Protein AF-A0A2I0VMG2-F1 (afdb_monomer_lite)

Sequence (133 aa):
MATRPRSDLYINLPALEKLDAMLLEILESFEKTEFWYVDDGDRSPSANISRSFRRVLKRNEEKWWRPIPCLPSYGLTAKSRKDLKQKRDCANQIHKAAMAINNGILAEMDVPDSFFATLPKVYMYIFILLQFI

pLDDT: mean 81.61, std 17.19, range [45.31, 98.44]

Secondary structure (DSSP, 8-state):
------HHHHHHHHHHHHHHHHHHHHHHT-SS-S-EEE-TT-----TTS-THHHHH----GGGTTSPEEE--TT---HHHHHHHHHHHHHHHHHHHHHHHHHHHHHHHSPPPHHHHHHS-HHHHHHHHHHHT-

InterPro domains:
  IPR005512 PRONE domain [PF03759] (1-121)
  IPR005512 PRONE domain [PS51334] (1-133)
  IPR038937 Rop guanine nucleotide exchange factor [PTHR33101] (1-121)

Structure (mmCIF, N/CA/C/O backbone):
data_AF-A0A2I0VMG2-F1
#
_entry.id   AF-A0A2I0VMG2-F1
#
loop_
_atom_site.group_PDB
_atom_site.id
_atom_site.type_symbol
_atom_site.label_atom_id
_atom_site.label_alt_id
_atom_site.label_comp_id
_atom_site.label_asym_id
_atom_site.label_entity_id
_atom_site.label_seq_id
_atom_site.pdbx_PDB_ins_code
_atom_site.Cartn_x
_atom_site.Cartn_y
_atom_site.Cartn_z
_atom_site.occupancy
_atom_site.B_iso_or_equiv
_atom_site.auth_seq_id
_atom_site.auth_comp_id
_atom_site.auth_asym_id
_atom_site.auth_atom_id
_atom_site.pdbx_PDB_model_num
ATOM 1 N N . MET A 1 1 ? 39.627 -9.380 -8.627 1.00 52.59 1 MET A N 1
ATOM 2 C CA . MET A 1 1 ? 38.309 -8.854 -9.046 1.00 52.59 1 MET A CA 1
ATOM 3 C C . MET A 1 1 ? 37.310 -9.196 -7.958 1.00 52.59 1 MET A C 1
ATOM 5 O O . MET A 1 1 ? 37.225 -10.363 -7.607 1.00 52.59 1 MET A O 1
ATOM 9 N N . ALA A 1 2 ? 36.635 -8.205 -7.376 1.00 68.62 2 ALA A N 1
ATOM 10 C CA . ALA A 1 2 ? 35.583 -8.443 -6.389 1.00 68.62 2 ALA A CA 1
ATOM 11 C C . ALA A 1 2 ? 34.224 -8.421 -7.096 1.00 68.62 2 ALA A C 1
ATOM 13 O O . ALA A 1 2 ? 33.951 -7.517 -7.884 1.00 68.62 2 ALA A O 1
ATOM 14 N N . THR A 1 3 ? 33.385 -9.417 -6.835 1.00 79.81 3 THR A N 1
ATOM 15 C CA . THR A 1 3 ? 32.005 -9.461 -7.324 1.00 79.81 3 THR A CA 1
ATOM 16 C C . THR A 1 3 ? 31.160 -8.471 -6.526 1.00 79.81 3 THR A C 1
ATOM 18 O O . THR A 1 3 ? 31.126 -8.5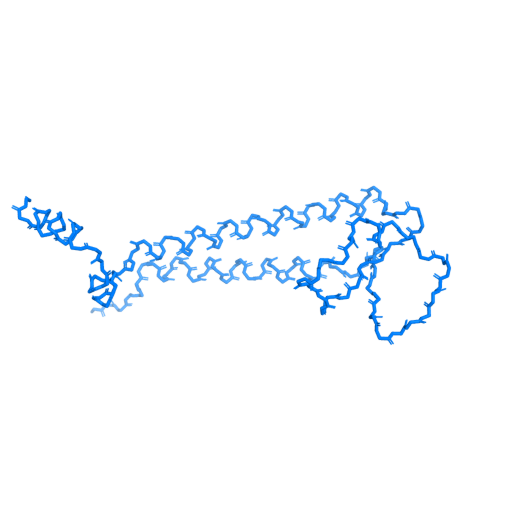52 -5.299 1.00 79.81 3 THR A O 1
ATOM 21 N N . ARG A 1 4 ? 30.474 -7.544 -7.203 1.00 75.38 4 ARG A N 1
ATOM 22 C CA . ARG A 1 4 ? 29.542 -6.594 -6.578 1.00 75.38 4 ARG A CA 1
ATOM 23 C C . ARG A 1 4 ? 28.134 -6.817 -7.145 1.00 75.38 4 ARG A C 1
ATOM 25 O O . ARG A 1 4 ? 28.021 -6.975 -8.361 1.00 75.38 4 ARG A O 1
ATOM 32 N N . PRO A 1 5 ? 27.080 -6.845 -6.309 1.00 76.19 5 PRO A N 1
ATOM 33 C CA . PRO A 1 5 ? 25.705 -6.899 -6.799 1.00 76.19 5 PRO A CA 1
ATOM 34 C C . PRO A 1 5 ? 25.379 -5.661 -7.647 1.00 76.19 5 PRO A C 1
ATOM 36 O O . PRO A 1 5 ? 25.987 -4.601 -7.461 1.00 76.19 5 PRO A O 1
ATOM 39 N N . ARG A 1 6 ? 24.421 -5.798 -8.575 1.00 84.31 6 ARG A N 1
ATOM 40 C CA . ARG A 1 6 ? 23.935 -4.667 -9.379 1.00 84.31 6 ARG A CA 1
ATOM 41 C C . ARG A 1 6 ? 23.422 -3.559 -8.447 1.00 84.31 6 ARG A C 1
ATOM 43 O O . ARG A 1 6 ? 22.874 -3.837 -7.378 1.00 84.31 6 ARG A O 1
ATOM 50 N N . SER A 1 7 ? 23.688 -2.308 -8.810 1.00 84.44 7 SER A N 1
ATOM 51 C CA . SER A 1 7 ? 23.475 -1.143 -7.941 1.00 84.44 7 SER A CA 1
ATOM 52 C C . SER A 1 7 ? 22.007 -0.907 -7.589 1.00 84.44 7 SER A C 1
ATOM 54 O O . SER A 1 7 ? 21.713 -0.520 -6.462 1.00 84.44 7 SER A O 1
ATOM 56 N N . ASP A 1 8 ? 21.108 -1.177 -8.531 1.00 86.00 8 ASP A N 1
ATOM 57 C CA . ASP A 1 8 ? 19.655 -1.150 -8.364 1.00 86.00 8 ASP A CA 1
ATOM 58 C C . ASP A 1 8 ? 19.204 -2.156 -7.296 1.00 86.00 8 ASP A C 1
ATOM 60 O O . ASP A 1 8 ? 18.513 -1.789 -6.347 1.00 86.00 8 ASP A O 1
ATOM 64 N N . LEU A 1 9 ? 19.670 -3.404 -7.380 1.00 87.75 9 LEU A N 1
ATOM 65 C CA . LEU A 1 9 ? 19.322 -4.460 -6.428 1.00 87.75 9 LEU A CA 1
ATOM 66 C C . LEU A 1 9 ? 19.862 -4.170 -5.029 1.00 87.75 9 LEU A C 1
ATOM 68 O O . LEU A 1 9 ? 19.160 -4.377 -4.043 1.00 87.75 9 LEU A O 1
ATOM 72 N N . TYR A 1 10 ? 21.091 -3.659 -4.940 1.00 89.19 10 TYR A N 1
ATOM 73 C CA . TYR A 1 10 ? 21.727 -3.337 -3.662 1.00 89.19 10 TYR A CA 1
ATOM 74 C C . TYR A 1 10 ? 20.949 -2.284 -2.856 1.00 89.19 10 TYR A C 1
ATOM 76 O O . TYR A 1 10 ? 20.979 -2.309 -1.628 1.00 89.19 10 TYR A O 1
ATOM 84 N N . ILE A 1 11 ? 20.256 -1.365 -3.534 1.00 90.38 11 ILE A N 1
ATOM 85 C CA . ILE A 1 11 ? 19.477 -0.297 -2.897 1.00 90.38 11 ILE A CA 1
ATOM 86 C C . ILE A 1 11 ? 18.016 -0.721 -2.714 1.00 90.38 11 ILE A C 1
ATOM 88 O O . ILE A 1 11 ? 17.459 -0.569 -1.626 1.00 90.38 11 ILE A O 1
ATOM 92 N N . ASN A 1 12 ? 17.390 -1.256 -3.764 1.00 94.12 12 ASN A N 1
ATOM 93 C CA . ASN A 1 12 ? 15.946 -1.470 -3.795 1.00 94.12 12 ASN A CA 1
ATOM 94 C C . ASN A 1 12 ? 15.504 -2.684 -2.971 1.00 94.12 12 ASN A C 1
ATOM 96 O O . ASN A 1 12 ? 14.463 -2.607 -2.323 1.00 94.12 12 ASN A O 1
ATOM 100 N N . LEU A 1 13 ? 16.278 -3.778 -2.938 1.00 94.31 13 LEU A N 1
ATOM 101 C CA . LEU A 1 13 ? 15.914 -4.974 -2.162 1.00 94.31 13 LEU A CA 1
ATOM 102 C C . LEU A 1 13 ? 15.776 -4.694 -0.656 1.00 94.31 13 LEU A C 1
ATOM 104 O O . LEU A 1 13 ? 14.681 -4.898 -0.132 1.00 94.31 13 LEU A O 1
ATOM 108 N N . PRO A 1 14 ? 16.796 -4.164 0.048 1.00 96.06 14 PRO A N 1
ATOM 109 C CA . PRO A 1 14 ? 16.660 -3.882 1.478 1.00 96.06 14 PRO A CA 1
ATOM 110 C C . PRO A 1 14 ? 15.612 -2.798 1.766 1.00 96.06 14 PRO A C 1
ATOM 112 O O . PRO A 1 14 ? 14.988 -2.798 2.828 1.00 96.06 14 PRO A O 1
ATOM 115 N N . ALA A 1 15 ? 15.378 -1.871 0.827 1.00 96.56 15 ALA A N 1
ATOM 116 C CA . ALA A 1 15 ? 14.292 -0.907 0.956 1.00 96.56 15 ALA A CA 1
ATOM 117 C C . ALA A 1 15 ? 12.922 -1.605 0.939 1.00 96.56 15 ALA A C 1
ATOM 119 O O . ALA A 1 15 ? 12.093 -1.317 1.800 1.00 96.56 15 ALA A O 1
ATOM 120 N N . LEU A 1 16 ? 12.698 -2.542 0.013 1.00 97.69 16 LEU A N 1
ATOM 121 C CA . LEU A 1 16 ? 11.461 -3.320 -0.084 1.00 97.69 16 LEU A CA 1
ATOM 122 C C . LEU A 1 16 ? 11.253 -4.241 1.125 1.00 97.69 16 LEU A C 1
ATOM 124 O O . LEU A 1 16 ? 10.148 -4.264 1.658 1.00 97.69 16 LEU A O 1
ATOM 128 N N . GLU A 1 17 ? 12.297 -4.919 1.612 1.00 97.62 17 GLU A N 1
ATOM 129 C CA . GLU A 1 17 ? 12.229 -5.722 2.848 1.00 97.62 17 GLU A CA 1
ATOM 130 C C . GLU A 1 17 ? 11.791 -4.869 4.045 1.00 97.62 17 GLU A C 1
ATOM 132 O O . GLU A 1 17 ? 10.955 -5.273 4.853 1.00 97.62 17 GLU A O 1
ATOM 137 N N . LYS A 1 18 ? 12.299 -3.635 4.131 1.00 97.88 18 LYS A N 1
ATOM 138 C CA . LYS A 1 18 ? 11.879 -2.691 5.167 1.00 97.88 18 LYS A CA 1
ATOM 139 C C . LYS A 1 18 ? 10.420 -2.259 5.002 1.00 97.88 18 LYS A C 1
ATOM 141 O O . LYS A 1 18 ? 9.722 -2.114 6.003 1.00 97.88 18 LYS A O 1
ATOM 146 N N . LEU A 1 19 ? 9.955 -2.028 3.771 1.00 98.12 19 LEU A N 1
ATOM 147 C CA . LEU A 1 19 ? 8.545 -1.713 3.506 1.00 98.12 19 LEU A CA 1
ATOM 148 C C . LEU A 1 19 ? 7.622 -2.874 3.908 1.00 98.12 19 LEU A C 1
ATOM 150 O O . LEU A 1 19 ? 6.565 -2.620 4.484 1.00 98.12 19 LEU A O 1
ATOM 154 N N . ASP A 1 20 ? 8.029 -4.117 3.642 1.00 98.00 20 ASP A N 1
ATOM 155 C CA . ASP A 1 20 ? 7.288 -5.328 4.011 1.00 98.00 20 ASP A CA 1
ATOM 156 C C . ASP A 1 20 ? 7.171 -5.481 5.534 1.00 98.00 20 ASP A C 1
ATOM 158 O O . ASP A 1 20 ? 6.064 -5.577 6.067 1.00 98.00 20 ASP A O 1
ATOM 162 N N . ALA A 1 21 ? 8.288 -5.353 6.257 1.00 98.06 21 ALA A N 1
ATOM 163 C CA . ALA A 1 21 ? 8.292 -5.379 7.719 1.00 98.06 21 ALA A CA 1
ATOM 164 C C . ALA A 1 21 ? 7.377 -4.298 8.328 1.00 98.06 21 ALA A C 1
ATOM 166 O O . ALA A 1 21 ? 6.625 -4.575 9.261 1.00 98.06 21 ALA A O 1
ATOM 167 N N . MET A 1 22 ? 7.376 -3.080 7.770 1.00 98.12 22 MET A N 1
ATOM 168 C CA . MET A 1 22 ? 6.477 -2.011 8.227 1.00 98.12 22 MET A CA 1
ATOM 169 C C . MET A 1 22 ? 4.995 -2.320 7.953 1.00 98.12 22 MET A C 1
ATOM 171 O O . MET A 1 22 ? 4.135 -1.916 8.735 1.00 98.12 22 MET A O 1
ATOM 175 N N . LEU A 1 23 ? 4.659 -3.022 6.863 1.00 97.88 23 LEU A N 1
ATOM 176 C CA . LEU A 1 23 ? 3.279 -3.459 6.613 1.00 97.88 23 LEU A CA 1
ATOM 177 C C . LEU A 1 23 ? 2.839 -4.518 7.621 1.00 97.88 23 LEU A C 1
ATOM 179 O O . LEU A 1 23 ? 1.720 -4.431 8.131 1.00 97.88 23 LEU A O 1
ATOM 183 N N . LEU A 1 24 ? 3.711 -5.481 7.923 1.00 97.38 24 LEU A N 1
ATOM 184 C CA . LEU A 1 24 ? 3.450 -6.499 8.938 1.00 97.38 24 LEU A CA 1
ATOM 185 C C . LEU A 1 24 ? 3.243 -5.865 10.316 1.00 97.38 24 LEU A C 1
ATOM 187 O O . LEU A 1 24 ? 2.250 -6.172 10.966 1.00 97.38 24 LEU A O 1
ATOM 191 N N . GLU A 1 25 ? 4.069 -4.892 10.703 1.00 97.00 25 GLU A N 1
ATOM 192 C CA . GLU A 1 25 ? 3.908 -4.151 11.962 1.00 97.00 25 GLU A CA 1
ATOM 193 C C . GLU A 1 25 ? 2.552 -3.420 12.036 1.00 97.00 25 GLU A C 1
ATOM 195 O O . GLU A 1 25 ? 1.861 -3.446 13.061 1.00 97.00 25 GLU A O 1
ATOM 200 N N . ILE A 1 26 ? 2.106 -2.806 10.929 1.00 97.19 26 ILE A N 1
ATOM 201 C CA . ILE A 1 26 ? 0.766 -2.203 10.863 1.00 97.19 26 ILE A CA 1
ATOM 202 C C . ILE A 1 26 ? -0.310 -3.269 11.083 1.00 97.19 26 ILE A C 1
ATOM 204 O O . ILE A 1 26 ? -1.266 -2.999 11.809 1.00 97.19 26 ILE A O 1
ATOM 208 N N . LEU A 1 27 ? -0.188 -4.454 10.482 1.00 96.12 27 LEU A N 1
ATOM 209 C CA . LEU A 1 27 ? -1.165 -5.533 10.647 1.00 96.12 27 LEU A CA 1
ATOM 210 C C . LEU A 1 27 ? -1.170 -6.101 12.072 1.00 96.12 27 LEU A C 1
ATOM 212 O O . LEU A 1 27 ? -2.244 -6.262 12.650 1.00 96.12 27 LEU A O 1
ATOM 216 N N . GLU A 1 28 ? 0.002 -6.336 12.658 1.00 95.88 28 GLU A N 1
ATOM 217 C CA . GLU A 1 28 ? 0.158 -6.831 14.031 1.00 95.88 28 GLU A CA 1
ATOM 218 C C . GLU A 1 28 ? -0.422 -5.859 15.059 1.00 95.88 28 GLU A C 1
ATOM 220 O O . GLU A 1 28 ? -1.035 -6.269 16.039 1.00 95.88 28 GLU A O 1
ATOM 225 N N . SER A 1 29 ? -0.346 -4.553 14.800 1.00 94.31 29 SER A N 1
ATOM 226 C CA . SER A 1 29 ? -0.884 -3.537 15.709 1.00 94.31 29 SER A CA 1
ATOM 227 C C . SER A 1 29 ? -2.425 -3.518 15.845 1.00 94.31 29 SER A C 1
ATOM 229 O O . SER A 1 29 ? -2.966 -2.710 16.609 1.00 94.31 29 SER A O 1
ATOM 231 N N . PHE A 1 30 ? -3.157 -4.389 15.134 1.00 94.25 30 PHE A N 1
ATOM 232 C CA . PHE A 1 30 ? -4.617 -4.553 15.211 1.00 94.25 30 PHE A CA 1
ATOM 233 C C . PHE A 1 30 ? -5.079 -5.607 16.242 1.00 94.25 30 PHE A C 1
ATOM 235 O O . PHE A 1 30 ? -5.953 -6.420 15.958 1.00 94.25 30 PHE A O 1
ATOM 242 N N . GLU A 1 31 ? -4.559 -5.580 17.470 1.00 86.44 31 GLU A N 1
ATOM 243 C CA . GLU A 1 31 ? -4.940 -6.564 18.505 1.00 86.44 31 GLU A CA 1
ATOM 244 C C . GLU A 1 31 ? -6.279 -6.263 19.205 1.00 86.44 31 GLU A C 1
ATOM 246 O O . GLU A 1 31 ? -7.051 -7.167 19.521 1.00 86.44 31 GLU A O 1
ATOM 251 N N . LYS A 1 32 ? -6.558 -4.984 19.498 1.00 84.44 32 LYS A N 1
ATOM 252 C CA . LYS A 1 32 ? -7.727 -4.538 20.285 1.00 84.44 32 LYS A CA 1
ATOM 253 C C . LYS A 1 32 ? -8.568 -3.558 19.484 1.00 84.44 32 LYS A C 1
ATOM 255 O O . LYS A 1 32 ? -8.525 -2.346 19.698 1.00 84.44 32 LYS A O 1
ATOM 260 N N . THR A 1 33 ? -9.310 -4.091 18.526 1.00 89.06 33 THR A N 1
ATOM 261 C CA . THR A 1 33 ? -10.139 -3.306 17.617 1.00 89.06 33 THR A CA 1
ATOM 262 C C . THR A 1 33 ? -11.555 -3.136 18.160 1.00 89.06 33 THR A C 1
ATOM 264 O O . THR A 1 33 ? -12.163 -4.046 18.711 1.00 89.06 33 THR A O 1
ATOM 267 N N . GLU A 1 34 ? -12.113 -1.938 17.988 1.00 90.69 34 GLU A N 1
ATOM 268 C CA . GLU A 1 34 ? -13.530 -1.666 18.278 1.00 90.69 34 GLU A CA 1
ATOM 269 C C . GLU A 1 34 ? -14.452 -2.105 17.128 1.00 90.69 34 GLU A C 1
ATOM 271 O O . GLU A 1 34 ? -15.656 -1.889 17.188 1.00 90.69 34 GLU A O 1
ATOM 276 N N . PHE A 1 35 ? -13.898 -2.675 16.059 1.00 90.31 35 PHE A N 1
ATOM 277 C CA . PHE A 1 35 ? -14.622 -3.129 14.879 1.00 90.31 35 PHE A CA 1
ATOM 278 C C . PHE A 1 35 ? -14.413 -4.628 14.686 1.00 90.31 35 PHE A C 1
ATOM 280 O O . PHE A 1 35 ? -13.375 -5.169 15.053 1.00 90.31 35 PHE A O 1
ATOM 287 N N . TRP A 1 36 ? -15.384 -5.290 14.070 1.00 89.19 36 TRP A N 1
ATOM 288 C CA . TRP A 1 36 ? -15.324 -6.720 13.770 1.00 89.19 36 TRP A CA 1
ATOM 289 C C . TRP A 1 36 ? -15.880 -6.996 12.378 1.00 89.19 36 TRP A C 1
ATOM 291 O O . TRP A 1 36 ? -16.451 -6.113 11.741 1.00 89.19 36 TRP A O 1
ATOM 301 N N . TYR A 1 37 ? -15.716 -8.223 11.902 1.00 86.44 37 TYR A N 1
ATOM 302 C CA . TYR A 1 37 ? -16.231 -8.664 10.612 1.00 86.44 37 TYR A CA 1
ATOM 303 C C . TYR A 1 37 ? -17.319 -9.715 10.820 1.00 86.44 37 TYR A C 1
ATOM 305 O O . TYR A 1 37 ? -17.209 -10.548 11.716 1.00 86.44 37 TYR A O 1
ATOM 313 N N . VAL A 1 38 ? -18.375 -9.656 10.011 1.00 79.56 38 VAL A N 1
ATOM 314 C CA . VAL A 1 38 ? -19.435 -10.674 9.974 1.00 79.56 38 VAL A CA 1
ATOM 315 C C . VAL A 1 38 ? -19.358 -11.393 8.634 1.00 79.56 38 VAL A C 1
ATOM 317 O O . VAL A 1 38 ? -19.251 -10.738 7.590 1.00 79.56 38 VAL A O 1
ATOM 320 N N . ASP A 1 39 ? -19.392 -12.724 8.685 1.00 68.00 39 ASP A N 1
ATOM 321 C CA . ASP A 1 39 ? -19.464 -13.568 7.497 1.00 68.00 39 ASP A CA 1
ATOM 322 C C . ASP A 1 39 ? -20.905 -13.620 6.968 1.00 68.00 39 ASP A C 1
ATOM 324 O O . ASP A 1 39 ? -21.869 -13.672 7.732 1.00 68.00 39 ASP A O 1
ATOM 328 N N . ASP A 1 40 ? -21.063 -13.561 5.650 1.00 59.75 40 ASP A N 1
ATOM 329 C CA . ASP A 1 40 ? -22.367 -13.400 4.989 1.00 59.75 40 ASP A CA 1
ATOM 330 C C . ASP A 1 40 ? -23.138 -14.732 4.859 1.00 59.75 40 ASP A C 1
ATOM 332 O O . ASP A 1 40 ? -24.271 -14.760 4.374 1.00 59.75 40 ASP A O 1
ATOM 336 N N . GLY A 1 41 ? -22.533 -15.839 5.311 1.00 54.41 41 GLY A N 1
ATOM 337 C CA . GLY A 1 41 ? -23.127 -17.178 5.328 1.00 54.41 41 GLY A CA 1
ATOM 338 C C . GLY A 1 41 ? -24.208 -17.387 6.393 1.00 54.41 41 GLY A C 1
ATOM 339 O O . GLY A 1 41 ? -25.069 -18.245 6.210 1.00 54.41 41 GLY A O 1
ATOM 340 N N . ASP A 1 42 ? -24.222 -16.581 7.461 1.00 48.66 42 ASP A N 1
ATOM 341 C CA . ASP A 1 42 ? -25.149 -16.745 8.585 1.00 48.66 42 ASP A CA 1
ATOM 342 C C . ASP A 1 42 ? -26.169 -15.593 8.608 1.00 48.66 42 ASP A C 1
ATOM 344 O O . ASP A 1 42 ? -26.016 -14.557 9.261 1.00 48.66 42 ASP A O 1
ATOM 348 N N . ARG A 1 43 ? -27.230 -15.746 7.805 1.00 52.00 43 ARG A N 1
ATOM 349 C CA . ARG A 1 43 ? -28.352 -14.798 7.669 1.00 52.00 43 ARG A CA 1
ATOM 350 C C . ARG A 1 43 ? -29.238 -14.762 8.927 1.00 52.00 43 ARG A C 1
ATOM 352 O O . ARG A 1 43 ? -30.439 -15.010 8.854 1.00 52.00 43 ARG A O 1
ATOM 359 N N . SER A 1 44 ? -28.690 -14.379 10.076 1.00 45.31 44 SER A N 1
ATOM 360 C CA . SER A 1 44 ? -29.487 -13.972 11.237 1.00 45.31 44 SER A CA 1
ATOM 361 C C . SER A 1 44 ? -29.431 -12.449 11.401 1.00 45.31 44 SER A C 1
ATOM 363 O O . SER A 1 44 ? -28.357 -11.883 11.636 1.00 45.31 44 SER A O 1
ATOM 365 N N . PRO A 1 45 ? -30.557 -11.723 11.261 1.00 46.34 45 PRO A N 1
ATOM 366 C CA . PRO A 1 45 ? -30.583 -10.286 11.457 1.00 46.34 45 PRO A CA 1
ATOM 367 C C . PRO A 1 45 ? -30.581 -9.987 12.960 1.00 46.34 45 PRO A C 1
ATOM 369 O O . PRO A 1 45 ? -31.620 -9.691 13.545 1.00 46.34 45 PRO A O 1
ATOM 372 N N . SER A 1 46 ? -29.412 -10.029 13.603 1.00 46.03 46 SER A N 1
ATOM 373 C CA . SER A 1 46 ? -29.282 -9.471 14.951 1.00 46.03 46 SER A CA 1
ATOM 374 C C . SER A 1 46 ? -29.551 -7.963 14.887 1.00 46.03 46 SER A C 1
ATOM 376 O O . SER A 1 46 ? -28.815 -7.191 14.264 1.00 46.03 46 SER A O 1
ATOM 378 N N . ALA A 1 47 ? -30.661 -7.552 15.502 1.00 48.97 47 ALA A N 1
ATOM 379 C CA . ALA A 1 47 ? -31.268 -6.226 15.408 1.00 48.97 47 ALA A CA 1
ATOM 380 C C . ALA A 1 47 ? -30.407 -5.072 15.968 1.00 48.97 47 ALA A C 1
ATOM 382 O O . ALA A 1 47 ? -30.777 -3.909 15.805 1.00 48.97 47 ALA A O 1
ATOM 383 N N . ASN A 1 48 ? -29.250 -5.375 16.568 1.00 49.47 48 ASN A N 1
ATOM 384 C CA . ASN A 1 48 ? -28.428 -4.421 17.320 1.00 49.47 48 ASN A CA 1
ATOM 385 C C . ASN A 1 48 ? -27.161 -3.943 16.590 1.00 49.47 48 ASN A C 1
ATOM 387 O O . ASN A 1 48 ? -26.454 -3.075 17.102 1.00 49.47 48 ASN A O 1
ATOM 391 N N . ILE A 1 49 ? -26.863 -4.457 15.391 1.00 53.47 49 ILE A N 1
ATOM 392 C CA . ILE A 1 49 ? -25.713 -3.990 14.602 1.00 53.47 49 ILE A CA 1
ATOM 393 C C . ILE A 1 49 ? -26.124 -2.733 13.833 1.00 53.47 49 ILE A C 1
ATOM 395 O O . ILE A 1 49 ? -27.085 -2.746 13.056 1.00 53.47 49 ILE A O 1
ATOM 399 N N . SER A 1 50 ? -25.388 -1.639 14.050 1.00 49.25 50 SER A N 1
ATOM 400 C CA . SER A 1 50 ? -25.607 -0.358 13.379 1.00 49.25 50 SER A CA 1
ATOM 401 C C . SER A 1 50 ? -25.722 -0.563 11.866 1.00 49.25 50 SER A C 1
ATOM 403 O O . SER A 1 50 ? -24.754 -0.880 11.175 1.00 49.25 50 SER A O 1
ATOM 405 N N . ARG A 1 51 ? -26.932 -0.376 11.322 1.00 51.41 51 ARG A N 1
ATOM 406 C CA . ARG A 1 51 ? -27.244 -0.525 9.886 1.00 51.41 51 ARG A CA 1
ATOM 407 C C . ARG A 1 51 ? -26.601 0.572 9.018 1.00 51.41 51 ARG A C 1
ATOM 409 O O . ARG A 1 51 ? -27.030 0.768 7.881 1.00 51.41 51 ARG A O 1
ATOM 416 N N . SER A 1 52 ? -25.650 1.343 9.551 1.00 52.09 52 SER A N 1
ATOM 417 C CA . SER A 1 52 ? -25.013 2.462 8.853 1.00 52.09 52 SER A CA 1
ATOM 418 C C . SER A 1 52 ? -24.071 1.972 7.750 1.00 52.09 52 SER A C 1
ATOM 420 O O . SER A 1 52 ? -24.163 2.470 6.630 1.00 52.09 52 SER A O 1
ATOM 422 N N . PHE A 1 53 ? -23.271 0.922 7.984 1.00 49.38 53 PHE A N 1
ATOM 423 C CA . PHE A 1 53 ? -22.390 0.367 6.942 1.00 49.38 53 PHE A CA 1
ATOM 424 C C . PHE A 1 53 ? -23.152 -0.314 5.816 1.00 49.38 53 PHE A C 1
ATOM 426 O O . PHE A 1 53 ? -22.753 -0.187 4.667 1.00 49.38 53 PHE A O 1
ATOM 433 N N . ARG A 1 54 ? -24.297 -0.940 6.114 1.00 50.31 54 ARG A N 1
ATOM 434 C CA . ARG A 1 54 ? -25.180 -1.512 5.085 1.00 50.31 54 ARG A CA 1
ATOM 435 C C . ARG A 1 54 ? -25.782 -0.450 4.153 1.00 50.31 54 ARG A C 1
ATOM 437 O O . ARG A 1 54 ? -26.196 -0.781 3.050 1.00 50.31 54 ARG A O 1
ATOM 444 N N . ARG A 1 55 ? -25.868 0.812 4.602 1.00 48.09 55 ARG A N 1
ATOM 445 C CA . ARG A 1 55 ? -26.373 1.942 3.803 1.00 48.09 55 ARG A CA 1
ATOM 446 C C . ARG A 1 55 ? -25.272 2.688 3.045 1.00 48.09 55 ARG A C 1
ATOM 448 O O . ARG A 1 55 ? -25.555 3.187 1.963 1.00 48.09 55 ARG A O 1
ATOM 455 N N . VAL A 1 56 ? -24.051 2.761 3.585 1.00 47.12 56 VAL A N 1
ATOM 456 C CA . VAL A 1 56 ? -22.913 3.449 2.936 1.00 47.12 56 VAL A CA 1
ATOM 457 C C . VAL A 1 56 ? -22.169 2.526 1.966 1.00 47.12 56 VAL A C 1
ATOM 459 O O . VAL A 1 56 ? -21.833 2.948 0.866 1.00 47.12 56 VAL A O 1
ATOM 462 N N . LEU A 1 57 ? -21.991 1.247 2.312 1.00 48.66 57 LEU A N 1
ATOM 463 C CA . LEU A 1 57 ? -21.709 0.195 1.343 1.00 48.66 57 LEU A CA 1
ATOM 464 C C . LEU A 1 57 ? -23.049 -0.401 0.901 1.00 48.66 57 LEU A C 1
ATOM 466 O O . LEU A 1 57 ? -23.452 -1.460 1.384 1.00 48.66 57 LEU A O 1
ATOM 470 N N . LYS A 1 58 ? -23.725 0.218 -0.075 1.00 48.88 58 LYS A N 1
ATOM 471 C CA . LYS A 1 58 ? -24.405 -0.628 -1.068 1.00 48.88 58 LYS A CA 1
ATOM 472 C C . LYS A 1 58 ? -23.317 -1.585 -1.534 1.00 48.88 58 LYS A C 1
ATOM 474 O O . LYS A 1 58 ? -22.327 -1.103 -2.078 1.00 48.88 58 LYS A O 1
ATOM 479 N N . ARG A 1 59 ? -23.415 -2.864 -1.151 1.00 53.00 59 ARG A N 1
ATOM 480 C CA . ARG A 1 59 ? -22.422 -3.905 -1.436 1.00 53.00 59 ARG A CA 1
ATOM 481 C C . ARG A 1 59 ? -21.955 -3.679 -2.865 1.00 53.00 59 ARG A C 1
ATOM 483 O O . ARG A 1 59 ? -22.758 -3.821 -3.778 1.00 53.00 59 ARG A O 1
ATOM 490 N N . ASN A 1 60 ? -20.723 -3.200 -3.033 1.00 53.94 60 ASN A N 1
ATOM 491 C CA . ASN A 1 60 ? -20.176 -3.043 -4.366 1.00 53.94 60 ASN A CA 1
ATOM 492 C C . ASN A 1 60 ? -20.174 -4.468 -4.924 1.00 53.94 60 ASN A C 1
ATOM 494 O O . ASN A 1 60 ? -19.505 -5.324 -4.337 1.00 53.94 60 ASN A O 1
ATOM 498 N N . GLU A 1 61 ? -21.020 -4.761 -5.916 1.00 58.91 61 GLU A N 1
ATOM 499 C CA . GLU A 1 61 ? -21.252 -6.134 -6.399 1.00 58.91 61 GLU A CA 1
ATOM 500 C C . GLU A 1 61 ? -19.923 -6.800 -6.780 1.00 58.91 61 GLU A C 1
ATOM 502 O O . GLU A 1 61 ? -19.721 -7.987 -6.551 1.00 58.91 61 GLU A O 1
ATOM 507 N N . GLU A 1 62 ? -18.956 -5.984 -7.196 1.00 62.41 62 GLU A N 1
ATOM 508 C CA . GLU A 1 62 ? -17.567 -6.326 -7.491 1.00 62.41 62 GLU A CA 1
ATOM 509 C C . GLU A 1 62 ? -16.774 -6.969 -6.343 1.00 62.41 62 GLU A C 1
ATOM 511 O O . GLU A 1 62 ? -15.698 -7.495 -6.590 1.00 62.41 62 GLU A O 1
ATOM 516 N N . LYS A 1 63 ? -17.215 -6.887 -5.081 1.00 72.38 63 LYS A N 1
ATOM 517 C CA . LYS A 1 63 ? -16.453 -7.375 -3.911 1.00 72.38 63 LYS A CA 1
ATOM 518 C C . LYS A 1 63 ? -17.306 -8.242 -2.994 1.00 72.38 63 LYS A C 1
ATOM 520 O O . LYS A 1 63 ? -17.177 -8.179 -1.771 1.00 72.38 63 LYS A O 1
ATOM 525 N N . TRP A 1 64 ? -18.190 -9.045 -3.583 1.00 71.62 64 TRP A N 1
ATOM 526 C CA . TRP A 1 64 ? -19.146 -9.885 -2.860 1.00 71.62 64 TRP A CA 1
ATOM 527 C C . TRP A 1 64 ? -18.500 -10.886 -1.893 1.00 71.62 64 TRP A C 1
ATOM 529 O O . TRP A 1 64 ? -19.149 -11.263 -0.921 1.00 71.62 64 TRP A O 1
ATOM 539 N N . TRP A 1 65 ? -17.239 -11.256 -2.121 1.00 80.62 65 TRP A N 1
ATOM 540 C CA . TRP A 1 65 ? -16.460 -12.184 -1.295 1.00 80.62 65 TRP A CA 1
ATOM 541 C C . TRP A 1 65 ? -15.834 -11.557 -0.038 1.00 80.62 65 TRP A C 1
ATOM 543 O O . TRP A 1 65 ? -15.187 -12.261 0.733 1.00 80.62 65 TRP A O 1
ATOM 553 N N . ARG A 1 66 ? -15.942 -10.237 0.171 1.00 77.38 66 ARG A N 1
ATOM 554 C CA . ARG A 1 66 ? -15.363 -9.581 1.356 1.00 77.38 66 ARG A CA 1
ATOM 555 C C . ARG A 1 66 ? -16.363 -9.564 2.518 1.00 77.38 66 ARG A C 1
ATOM 557 O O . ARG A 1 66 ? -17.506 -9.156 2.302 1.00 77.38 66 ARG A O 1
ATOM 564 N N . PRO A 1 67 ? -15.938 -9.912 3.746 1.00 81.31 67 PRO A N 1
ATOM 565 C CA . PRO A 1 67 ? -16.809 -9.854 4.912 1.00 81.31 67 PRO A CA 1
ATOM 566 C C . PRO A 1 67 ? -17.159 -8.404 5.264 1.00 81.31 67 PRO A C 1
ATOM 568 O O . PRO A 1 67 ? -16.415 -7.464 4.955 1.00 81.31 67 PRO A O 1
ATOM 571 N N . ILE A 1 68 ? -18.303 -8.209 5.917 1.00 79.88 68 ILE A N 1
ATOM 572 C CA . ILE A 1 68 ? -18.835 -6.869 6.185 1.00 79.88 68 ILE A CA 1
ATOM 573 C C . ILE A 1 68 ? -18.244 -6.335 7.498 1.00 79.88 68 ILE A C 1
ATOM 575 O O . ILE A 1 68 ? -18.449 -6.960 8.543 1.00 79.88 68 ILE A O 1
ATOM 579 N N . PRO A 1 69 ? -17.557 -5.174 7.490 1.00 84.69 69 PRO A N 1
ATOM 580 C CA . PRO A 1 69 ? -17.097 -4.544 8.718 1.00 84.69 69 PRO A CA 1
ATOM 581 C C . PRO A 1 69 ? -18.284 -3.993 9.514 1.00 84.69 69 PRO A C 1
ATOM 583 O O . PRO A 1 69 ? -19.166 -3.314 8.981 1.00 84.69 69 PRO A O 1
ATOM 586 N N . CYS A 1 70 ? -18.280 -4.266 10.809 1.00 84.12 70 CYS A N 1
ATOM 587 C CA . CYS A 1 70 ? -19.286 -3.853 11.771 1.00 84.12 70 CYS A CA 1
ATOM 588 C C . CYS A 1 70 ? -18.665 -2.966 12.850 1.00 84.12 70 CYS A C 1
ATOM 590 O O . CYS A 1 70 ? -17.491 -3.108 13.194 1.00 84.12 70 CYS A O 1
ATOM 592 N N . LEU A 1 71 ? -19.481 -2.056 13.385 1.00 86.38 71 LEU A N 1
ATOM 593 C CA . LEU A 1 71 ? -19.125 -1.147 14.471 1.00 86.38 71 LEU A CA 1
ATOM 594 C C . LEU A 1 71 ? -20.172 -1.196 15.594 1.00 86.38 71 LEU A C 1
ATOM 596 O O . LEU A 1 71 ? -21.334 -1.536 15.331 1.00 86.38 71 LEU A O 1
ATOM 600 N N . PRO A 1 72 ? -19.808 -0.753 16.811 1.00 86.50 72 PRO A N 1
ATOM 601 C CA . PRO A 1 72 ? -20.753 -0.483 17.881 1.00 86.50 72 PRO A CA 1
ATOM 602 C C . PRO A 1 72 ? -21.801 0.545 17.440 1.00 86.50 72 PRO A C 1
ATOM 604 O O . PRO A 1 72 ? -21.562 1.370 16.553 1.00 86.50 72 PRO A O 1
ATOM 607 N N . SER A 1 73 ? -22.968 0.537 18.085 1.00 83.75 73 SER A N 1
ATOM 608 C CA . SER A 1 73 ? -24.056 1.486 17.798 1.00 83.75 73 SER A CA 1
ATOM 609 C C . SER A 1 73 ? -23.632 2.951 17.956 1.00 83.75 73 SER A C 1
ATOM 611 O O . SER A 1 73 ? -24.067 3.796 17.176 1.00 83.75 73 SER A O 1
ATOM 613 N N . TYR A 1 74 ? -22.734 3.233 18.903 1.00 85.12 74 TYR A N 1
ATOM 614 C CA . TYR A 1 74 ? -22.149 4.553 19.152 1.00 85.12 74 TYR A CA 1
ATOM 615 C C . TYR A 1 74 ? -20.971 4.903 18.217 1.00 85.12 74 TYR A C 1
ATOM 617 O O . TYR A 1 74 ? -20.421 6.001 18.305 1.00 85.12 74 TYR A O 1
ATOM 625 N N . GLY A 1 75 ? -20.590 4.003 17.303 1.00 88.81 75 GLY A N 1
ATOM 626 C CA . GLY A 1 75 ? -19.449 4.168 16.403 1.00 88.81 75 GLY A CA 1
ATOM 627 C C . GLY A 1 75 ? -18.095 3.933 17.079 1.00 88.81 75 GLY A C 1
ATOM 628 O O . GLY A 1 75 ? -18.012 3.344 18.150 1.00 88.81 75 GLY A O 1
ATOM 629 N N . LEU A 1 76 ? -17.020 4.378 16.423 1.00 90.88 76 LEU A N 1
ATOM 630 C CA . LEU A 1 76 ? -15.665 4.314 16.977 1.00 90.88 76 LEU A CA 1
ATOM 631 C C . LEU A 1 76 ? -15.415 5.463 17.950 1.00 90.88 76 LEU A C 1
ATOM 633 O O . LEU A 1 76 ? -15.794 6.609 17.683 1.00 90.88 76 LEU A O 1
ATOM 637 N N . THR A 1 77 ? -14.659 5.192 19.008 1.00 93.75 77 THR A N 1
ATOM 638 C CA . THR A 1 77 ? -14.132 6.245 19.873 1.00 93.75 77 THR A CA 1
ATOM 639 C C . THR A 1 77 ? -13.204 7.184 19.093 1.00 93.75 77 THR A C 1
ATOM 641 O O . THR A 1 77 ? -12.585 6.825 18.084 1.00 93.75 77 THR A O 1
ATOM 644 N N . ALA A 1 78 ? -13.073 8.430 19.561 1.00 94.75 78 ALA 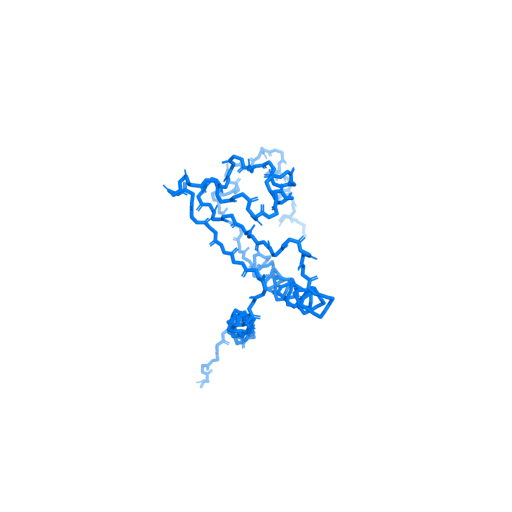A N 1
ATOM 645 C CA . ALA A 1 78 ? -12.202 9.414 18.917 1.00 94.75 78 ALA A CA 1
ATOM 646 C C . ALA A 1 78 ? -10.738 8.943 18.849 1.00 94.75 78 ALA A C 1
ATOM 648 O O . ALA A 1 78 ? -10.064 9.198 17.847 1.00 94.75 78 ALA A O 1
ATOM 649 N N . LYS A 1 79 ? -10.280 8.220 19.882 1.00 93.75 79 LYS A N 1
ATOM 650 C CA . LYS A 1 79 ? -8.946 7.617 19.954 1.00 93.75 79 LYS A CA 1
ATO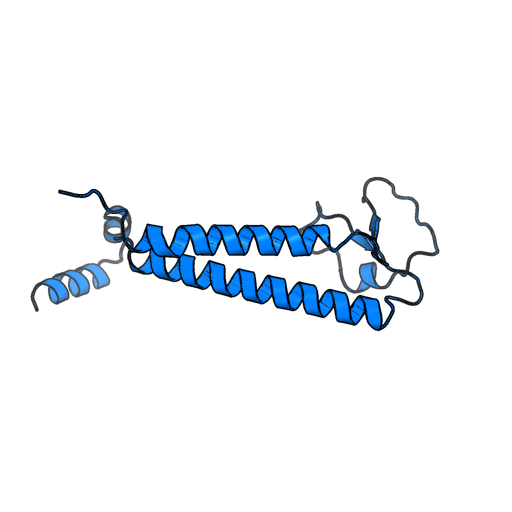M 651 C C . LYS A 1 79 ? -8.768 6.553 18.871 1.00 93.75 79 LYS A C 1
ATOM 653 O O . LYS A 1 79 ? -7.869 6.698 18.047 1.00 93.75 79 LYS A O 1
ATOM 658 N N . SER A 1 80 ? -9.664 5.570 18.805 1.00 93.25 80 SER A N 1
ATOM 659 C CA . SER A 1 80 ? -9.602 4.475 17.826 1.00 93.25 80 SER A CA 1
ATOM 660 C C . SER A 1 80 ? -9.729 4.974 16.387 1.00 93.25 80 SER A C 1
ATOM 662 O O . SER A 1 80 ? -9.010 4.534 15.495 1.00 93.25 80 SER A O 1
ATOM 664 N N . ARG A 1 81 ? -10.563 5.993 16.144 1.00 94.19 81 ARG A N 1
ATOM 665 C CA . ARG A 1 81 ? -10.656 6.644 14.830 1.00 94.19 81 ARG A CA 1
ATOM 666 C C . ARG A 1 81 ? -9.374 7.386 14.436 1.00 94.19 81 ARG A C 1
ATOM 668 O O . ARG A 1 81 ? -9.029 7.397 13.256 1.00 94.19 81 ARG A O 1
ATOM 675 N N . LYS A 1 82 ? -8.701 8.057 15.379 1.00 96.06 82 LYS A N 1
ATOM 676 C CA . LYS A 1 82 ? -7.427 8.750 15.118 1.00 96.06 82 LYS A CA 1
ATOM 677 C C . LYS A 1 82 ? -6.320 7.741 14.811 1.00 96.06 82 LYS A C 1
ATOM 679 O O . LYS A 1 82 ? -5.607 7.919 13.831 1.00 96.06 82 LYS A O 1
ATOM 684 N N . ASP A 1 83 ? -6.243 6.681 15.603 1.00 95.00 83 ASP A N 1
ATOM 685 C CA . ASP A 1 83 ? -5.290 5.588 15.429 1.00 95.00 83 ASP A CA 1
ATOM 686 C C . ASP A 1 83 ? -5.466 4.877 14.072 1.00 95.00 83 ASP A C 1
ATOM 688 O O . ASP A 1 83 ? -4.514 4.755 13.304 1.00 95.00 83 ASP A O 1
ATOM 692 N N . LEU A 1 84 ? -6.704 4.547 13.686 1.00 95.25 84 LEU A N 1
ATOM 693 C CA . LEU A 1 84 ? -7.008 3.999 12.357 1.00 95.25 84 LEU A CA 1
ATOM 694 C C . LEU A 1 84 ? -6.565 4.908 11.207 1.00 95.25 84 LEU A C 1
ATOM 696 O O . LEU A 1 84 ? -6.052 4.427 10.196 1.00 95.25 84 LEU A O 1
ATOM 700 N N . LYS A 1 85 ? -6.769 6.224 11.337 1.00 95.94 85 LYS A N 1
ATOM 701 C CA . LYS A 1 85 ? -6.313 7.186 10.323 1.00 95.94 85 LYS A CA 1
ATOM 702 C C . LYS A 1 85 ? -4.793 7.195 10.216 1.00 95.94 85 LYS A C 1
ATOM 704 O O . LYS A 1 85 ? -4.286 7.164 9.103 1.00 95.94 85 LYS A O 1
ATOM 709 N N . GLN A 1 86 ? -4.088 7.180 11.345 1.00 96.50 86 GLN A N 1
ATOM 710 C CA . GLN A 1 86 ? -2.629 7.130 11.365 1.00 96.50 86 GLN A CA 1
ATOM 711 C C . GLN A 1 86 ? -2.099 5.859 10.690 1.00 96.50 86 GLN A C 1
ATOM 713 O O . GLN A 1 86 ? -1.222 5.949 9.836 1.00 96.50 86 GLN A O 1
ATOM 718 N N . LYS A 1 87 ? -2.676 4.692 11.002 1.00 96.38 87 LYS A N 1
ATOM 719 C CA . LYS A 1 87 ? -2.324 3.416 10.358 1.00 96.38 87 LYS A CA 1
ATOM 720 C C . LYS A 1 87 ? -2.559 3.447 8.846 1.00 96.38 87 LYS A C 1
ATOM 722 O O . LYS A 1 87 ? -1.677 3.075 8.077 1.00 96.38 87 LYS A O 1
ATOM 727 N N . ARG A 1 88 ? -3.713 3.966 8.405 1.00 97.38 88 ARG A N 1
ATOM 728 C CA . ARG A 1 88 ? -4.022 4.183 6.980 1.00 97.38 88 ARG A CA 1
ATOM 729 C C 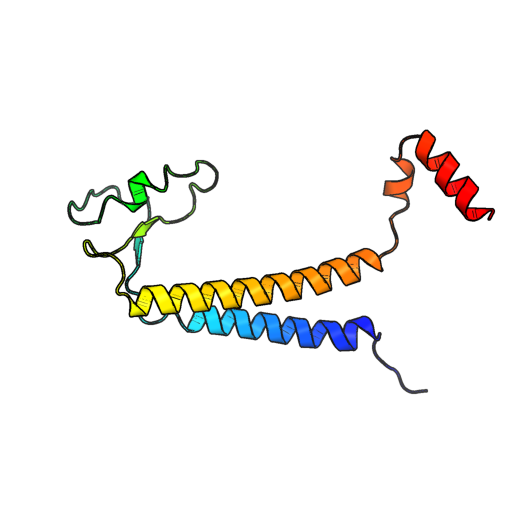. ARG A 1 88 ? -2.996 5.100 6.312 1.00 97.38 88 ARG A C 1
ATOM 731 O O . ARG A 1 88 ? -2.559 4.822 5.200 1.00 97.38 88 ARG A O 1
ATOM 738 N N . ASP A 1 89 ? -2.640 6.205 6.958 1.00 97.88 89 ASP A N 1
ATOM 739 C CA . ASP A 1 89 ? -1.709 7.181 6.393 1.00 97.88 89 ASP A CA 1
ATOM 740 C C . ASP A 1 89 ? -0.294 6.598 6.283 1.00 97.88 89 ASP A C 1
ATOM 742 O O . ASP A 1 89 ? 0.358 6.800 5.259 1.00 97.88 89 ASP A O 1
ATOM 746 N N . CYS A 1 90 ? 0.129 5.791 7.261 1.00 97.38 90 CYS A N 1
ATOM 747 C CA . CYS A 1 90 ? 1.368 5.016 7.198 1.00 97.38 90 CYS A CA 1
ATOM 748 C C . CYS A 1 90 ? 1.354 4.019 6.024 1.00 97.38 90 CYS A C 1
ATOM 750 O O . CYS A 1 90 ? 2.236 4.060 5.167 1.00 97.38 90 CYS A O 1
ATOM 752 N N . ALA A 1 91 ? 0.299 3.204 5.896 1.00 98.25 91 ALA A N 1
ATOM 753 C CA . ALA A 1 91 ? 0.154 2.257 4.786 1.00 98.25 91 ALA A CA 1
ATOM 754 C C . ALA A 1 91 ? 0.167 2.954 3.411 1.00 98.25 91 ALA A C 1
ATOM 756 O O . ALA A 1 91 ? 0.774 2.462 2.460 1.00 98.25 91 ALA A O 1
ATOM 757 N N . ASN A 1 92 ? -0.441 4.139 3.304 1.00 98.25 92 ASN A N 1
ATOM 758 C CA . ASN A 1 92 ? -0.399 4.944 2.083 1.00 98.25 92 ASN A CA 1
ATOM 759 C C . ASN A 1 92 ? 1.015 5.442 1.753 1.00 98.25 92 ASN A C 1
ATOM 761 O O . ASN A 1 92 ? 1.367 5.531 0.578 1.00 98.25 92 ASN A O 1
ATOM 765 N N . GLN A 1 93 ? 1.825 5.795 2.755 1.00 98.31 93 GLN A N 1
ATOM 766 C CA . GLN A 1 93 ? 3.223 6.180 2.537 1.00 98.31 93 GLN A CA 1
ATOM 767 C C . GLN A 1 93 ? 4.058 4.989 2.065 1.00 98.31 93 GLN A C 1
ATOM 769 O O . GLN A 1 93 ? 4.814 5.133 1.106 1.00 98.31 93 GLN A O 1
ATOM 774 N N . ILE A 1 94 ? 3.856 3.812 2.662 1.00 98.25 94 ILE A N 1
ATOM 775 C CA . ILE A 1 94 ? 4.506 2.573 2.220 1.00 98.25 94 ILE A CA 1
ATOM 776 C C . ILE A 1 94 ? 4.129 2.260 0.769 1.00 98.25 94 ILE A C 1
ATOM 778 O O . ILE A 1 94 ? 5.007 2.035 -0.061 1.00 98.25 94 ILE A O 1
ATOM 782 N N . HIS A 1 95 ? 2.839 2.336 0.431 1.00 98.25 95 HIS A N 1
ATOM 783 C CA . HIS A 1 95 ? 2.368 2.129 -0.937 1.00 98.25 95 HIS A CA 1
ATOM 784 C C . HIS A 1 95 ? 3.020 3.103 -1.928 1.00 98.25 95 HIS A C 1
ATOM 786 O O . HIS A 1 95 ? 3.473 2.685 -2.990 1.00 98.25 95 HIS A O 1
ATOM 792 N N . LYS A 1 96 ? 3.123 4.393 -1.580 1.00 98.44 96 LYS A N 1
ATOM 793 C CA . LYS A 1 96 ? 3.801 5.390 -2.423 1.00 98.44 96 LYS A CA 1
ATOM 794 C C . LYS A 1 96 ? 5.280 5.065 -2.630 1.00 98.44 96 LYS A C 1
ATOM 796 O O . LYS A 1 96 ? 5.759 5.188 -3.753 1.00 98.44 96 LYS A O 1
ATOM 801 N N . ALA A 1 97 ? 5.985 4.652 -1.579 1.00 98.12 97 ALA A N 1
ATOM 802 C CA . ALA A 1 97 ? 7.392 4.271 -1.671 1.00 98.12 97 ALA A CA 1
ATOM 803 C C . ALA A 1 97 ? 7.583 3.033 -2.564 1.00 98.12 97 ALA A C 1
ATOM 805 O O . ALA A 1 97 ? 8.411 3.058 -3.472 1.00 98.12 97 ALA A O 1
ATOM 806 N N . ALA A 1 98 ? 6.762 1.995 -2.377 1.00 98.19 98 ALA A N 1
ATOM 807 C CA . ALA A 1 98 ? 6.790 0.793 -3.208 1.00 98.19 98 ALA A CA 1
ATOM 808 C C . ALA A 1 98 ? 6.477 1.108 -4.682 1.00 98.19 98 ALA A C 1
ATOM 810 O O . ALA A 1 98 ? 7.181 0.651 -5.578 1.00 98.19 98 ALA A O 1
ATOM 811 N N . MET A 1 99 ? 5.467 1.948 -4.938 1.00 98.06 99 MET A N 1
ATOM 812 C CA . MET A 1 99 ? 5.126 2.403 -6.290 1.00 98.06 99 MET A CA 1
ATOM 813 C C . MET A 1 99 ? 6.253 3.208 -6.941 1.00 98.06 99 MET A C 1
ATOM 815 O O . MET A 1 99 ? 6.486 3.054 -8.135 1.00 98.06 99 MET A O 1
ATOM 819 N N . ALA A 1 100 ? 6.963 4.049 -6.183 1.00 97.81 100 ALA A N 1
ATOM 820 C CA . ALA A 1 100 ? 8.101 4.801 -6.704 1.00 97.81 100 ALA A CA 1
ATOM 821 C C . ALA A 1 100 ? 9.237 3.869 -7.156 1.00 97.81 100 ALA A C 1
ATOM 823 O O . ALA A 1 100 ? 9.766 4.059 -8.249 1.00 97.81 100 ALA A O 1
ATOM 824 N N . ILE A 1 101 ? 9.553 2.832 -6.370 1.00 96.06 101 ILE A N 1
ATOM 825 C CA . ILE A 1 101 ? 10.540 1.805 -6.745 1.00 96.06 101 ILE A CA 1
ATOM 826 C C . ILE A 1 101 ? 10.072 1.043 -7.991 1.00 96.06 101 ILE A C 1
ATOM 828 O O . ILE A 1 101 ? 10.825 0.925 -8.953 1.00 96.06 101 ILE A O 1
ATOM 832 N N . ASN A 1 102 ? 8.817 0.578 -8.005 1.00 96.88 102 ASN A N 1
ATOM 833 C CA . ASN A 1 102 ? 8.239 -0.142 -9.141 1.00 96.88 102 ASN A CA 1
ATOM 834 C C . ASN A 1 102 ? 8.311 0.679 -10.438 1.00 96.88 102 ASN A C 1
ATOM 836 O O . ASN A 1 102 ? 8.737 0.173 -11.471 1.00 96.88 102 ASN A O 1
ATOM 840 N N . ASN A 1 103 ? 7.942 1.959 -10.376 1.00 96.94 103 ASN A N 1
ATOM 841 C CA . ASN A 1 103 ? 8.000 2.854 -11.529 1.00 96.94 103 ASN A CA 1
ATOM 842 C C . ASN A 1 103 ? 9.441 3.136 -11.976 1.00 96.94 103 ASN A C 1
ATOM 844 O O . ASN A 1 103 ? 9.679 3.243 -13.174 1.00 96.94 103 ASN A O 1
ATOM 848 N N . GLY A 1 104 ? 10.388 3.240 -11.036 1.00 94.31 104 GLY A N 1
ATOM 849 C CA . GLY A 1 104 ? 11.811 3.381 -11.347 1.00 94.31 104 GLY A CA 1
ATOM 850 C C . GLY A 1 104 ? 12.342 2.182 -12.131 1.00 94.31 104 GLY A C 1
ATOM 851 O O . GLY A 1 104 ? 12.913 2.360 -13.200 1.00 94.31 104 GLY A O 1
ATOM 852 N N . ILE A 1 105 ? 12.062 0.962 -11.661 1.00 93.88 105 ILE A N 1
ATOM 853 C CA . ILE A 1 105 ? 12.486 -0.271 -12.342 1.00 93.88 105 ILE A CA 1
ATOM 854 C C . ILE A 1 105 ? 11.825 -0.390 -13.720 1.00 93.88 105 ILE A C 1
ATOM 856 O O . ILE A 1 105 ? 12.510 -0.654 -14.701 1.00 93.88 105 ILE A O 1
ATOM 860 N N . LEU A 1 106 ? 10.513 -0.148 -13.825 1.00 94.69 106 LEU A N 1
ATOM 861 C CA . LEU A 1 106 ? 9.802 -0.211 -15.108 1.00 94.69 106 LEU A CA 1
ATOM 862 C C . LEU A 1 106 ? 10.339 0.789 -16.143 1.00 94.69 106 LEU A C 1
ATOM 864 O O . LEU A 1 106 ? 10.284 0.498 -17.333 1.00 94.69 106 LEU A O 1
ATOM 868 N N . ALA A 1 107 ? 10.843 1.948 -15.711 1.00 93.50 107 ALA A N 1
ATOM 869 C CA . ALA A 1 107 ? 11.441 2.940 -16.604 1.00 93.50 107 ALA A CA 1
ATOM 870 C C . ALA A 1 107 ? 12.837 2.535 -17.111 1.00 93.50 107 ALA A C 1
ATOM 872 O O . ALA A 1 107 ? 13.251 2.998 -18.171 1.00 93.50 107 ALA A O 1
ATOM 873 N N . GLU A 1 108 ? 13.553 1.689 -16.367 1.00 91.19 108 GLU A N 1
ATOM 874 C CA . GLU A 1 108 ? 14.864 1.148 -16.751 1.00 91.19 108 GLU A CA 1
ATOM 875 C C . GLU A 1 108 ? 14.762 -0.149 -17.571 1.00 91.19 108 GLU A C 1
ATOM 877 O O . GLU A 1 108 ? 15.753 -0.592 -18.148 1.00 91.19 108 GLU A O 1
ATOM 882 N N . MET A 1 109 ? 13.585 -0.778 -17.620 1.00 92.50 109 MET A N 1
ATOM 883 C CA . MET A 1 109 ? 13.366 -2.002 -18.388 1.00 92.50 109 MET A CA 1
ATOM 884 C C . MET A 1 109 ? 13.262 -1.718 -19.889 1.00 92.50 109 MET A C 1
ATOM 886 O O . MET A 1 109 ? 12.507 -0.847 -20.323 1.00 92.50 109 MET A O 1
ATOM 890 N N . ASP A 1 110 ? 13.957 -2.530 -20.687 1.00 92.19 110 ASP A N 1
ATOM 891 C CA . ASP A 1 110 ? 13.830 -2.498 -22.141 1.00 92.19 110 ASP A CA 1
ATOM 892 C C . ASP A 1 110 ? 12.407 -2.866 -22.578 1.00 92.19 110 ASP A C 1
ATOM 894 O O . ASP A 1 110 ? 11.776 -3.796 -22.059 1.00 92.19 110 ASP A O 1
ATOM 898 N N . VAL A 1 111 ? 11.903 -2.144 -23.578 1.00 91.06 111 VAL A N 1
ATOM 899 C CA . VAL A 1 111 ? 10.597 -2.425 -24.174 1.00 91.06 111 VAL A CA 1
ATOM 900 C C . VAL A 1 111 ? 10.714 -3.671 -25.064 1.00 91.06 111 VAL A C 1
ATOM 902 O O . VAL A 1 111 ? 11.559 -3.688 -25.958 1.00 91.06 111 VAL A O 1
ATOM 905 N N . PRO A 1 112 ? 9.874 -4.707 -24.881 1.00 94.12 112 PRO A N 1
ATOM 906 C CA . PRO A 1 112 ? 9.954 -5.922 -25.692 1.00 94.12 112 PRO A CA 1
ATOM 907 C C . PRO A 1 112 ? 9.681 -5.682 -27.186 1.00 94.12 112 PRO A C 1
ATOM 909 O O . PRO A 1 112 ? 8.750 -4.960 -27.541 1.00 94.12 112 PRO A O 1
ATOM 912 N N . ASP A 1 113 ? 10.387 -6.395 -28.070 1.00 90.06 113 ASP A N 1
ATOM 913 C CA . ASP A 1 113 ? 10.186 -6.332 -29.533 1.00 90.06 113 ASP A CA 1
ATOM 914 C C . ASP A 1 113 ? 8.745 -6.641 -29.964 1.00 90.06 113 ASP A C 1
ATOM 916 O O . ASP A 1 113 ? 8.215 -6.061 -30.915 1.00 90.06 113 ASP A O 1
ATOM 920 N N . SER A 1 114 ? 8.071 -7.530 -29.229 1.00 93.44 114 SER A N 1
ATOM 921 C CA . SER A 1 114 ? 6.664 -7.863 -29.459 1.00 93.44 114 SER A CA 1
ATOM 922 C C . SER A 1 114 ? 5.741 -6.656 -29.291 1.00 93.44 114 SER A C 1
ATOM 924 O O . SER A 1 114 ? 4.753 -6.547 -30.014 1.00 93.44 114 SER A O 1
ATOM 926 N N . PHE A 1 115 ? 6.069 -5.725 -28.392 1.00 91.12 115 PHE A N 1
ATOM 927 C CA . PHE A 1 115 ? 5.329 -4.477 -28.241 1.00 91.12 115 PHE A CA 1
ATOM 928 C C . PHE A 1 115 ? 5.527 -3.586 -29.470 1.00 91.12 115 PHE A C 1
ATOM 930 O O . PHE A 1 115 ? 4.543 -3.12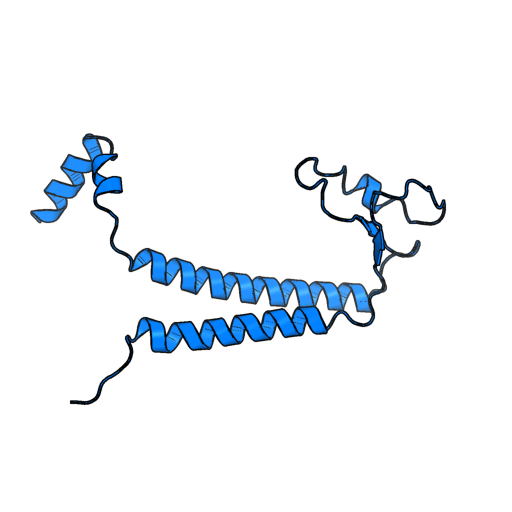1 -30.050 1.00 91.12 115 PHE A O 1
ATOM 937 N N . PHE A 1 116 ? 6.770 -3.429 -29.939 1.00 87.81 116 PHE A N 1
ATOM 938 C CA . PHE A 1 116 ? 7.075 -2.652 -31.145 1.00 87.81 116 PHE A CA 1
ATOM 939 C C . PHE A 1 116 ? 6.357 -3.186 -32.389 1.00 87.81 116 PHE A C 1
ATOM 941 O O . PHE A 1 116 ? 5.813 -2.400 -33.163 1.00 87.81 116 PHE A O 1
ATOM 948 N N . ALA A 1 117 ? 6.270 -4.510 -32.546 1.00 89.12 117 ALA A N 1
ATOM 949 C CA . ALA A 1 117 ? 5.561 -5.142 -33.659 1.00 89.12 117 ALA A CA 1
ATOM 950 C C . ALA A 1 117 ? 4.051 -4.824 -33.695 1.00 89.12 117 ALA A C 1
ATOM 952 O O . ALA A 1 117 ? 3.427 -4.910 -34.753 1.00 89.12 117 ALA A O 1
ATOM 953 N N . THR A 1 118 ? 3.460 -4.445 -32.556 1.00 91.75 118 THR A 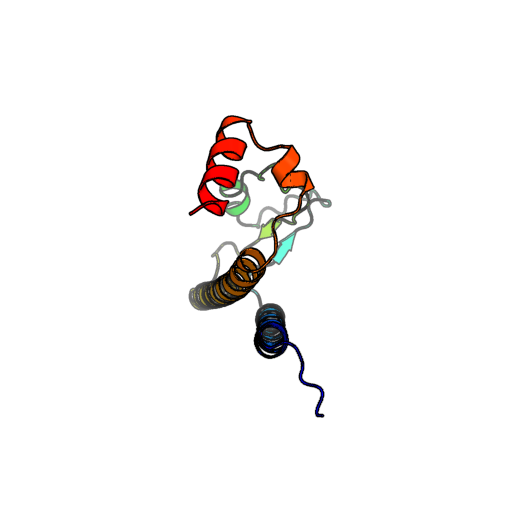N 1
ATOM 954 C CA . THR A 1 118 ? 2.038 -4.069 -32.452 1.00 91.75 118 THR A CA 1
ATOM 955 C C . THR A 1 118 ? 1.778 -2.570 -32.599 1.00 91.75 118 THR A C 1
ATOM 957 O O . THR A 1 118 ? 0.617 -2.159 -32.664 1.00 91.75 118 THR A O 1
ATOM 960 N N . LEU A 1 119 ? 2.824 -1.737 -32.669 1.00 88.44 119 LEU A N 1
ATOM 961 C CA . LEU A 1 119 ? 2.649 -0.291 -32.767 1.00 88.44 119 LEU A CA 1
ATOM 962 C C . LEU A 1 119 ? 1.996 0.108 -34.101 1.00 88.44 119 LEU A C 1
ATOM 964 O O . LEU A 1 119 ? 2.328 -0.439 -35.158 1.00 88.44 119 LEU A O 1
ATOM 968 N N . PRO A 1 120 ? 1.099 1.113 -34.102 1.00 90.50 120 PRO A N 1
ATOM 969 C CA . PRO A 1 120 ? 0.572 1.660 -35.342 1.00 90.50 120 PRO A CA 1
ATOM 970 C C . PRO A 1 120 ? 1.710 2.189 -36.223 1.00 90.50 120 PRO A C 1
ATOM 972 O O . PRO A 1 120 ? 2.629 2.849 -35.739 1.00 90.50 120 PRO A O 1
ATOM 975 N N . LYS A 1 121 ? 1.612 1.961 -37.539 1.00 81.06 121 LYS A N 1
ATOM 976 C CA . LYS A 1 121 ? 2.680 2.259 -38.515 1.00 81.06 121 LYS A CA 1
ATOM 977 C C . LYS A 1 121 ? 3.234 3.689 -38.433 1.00 81.06 121 LYS A C 1
ATOM 979 O O . LYS A 1 121 ? 4.418 3.883 -38.670 1.00 81.06 121 LYS A O 1
ATOM 984 N N . VAL A 1 122 ? 2.414 4.675 -38.054 1.00 77.19 122 VAL A N 1
ATOM 985 C CA . VAL A 1 122 ? 2.829 6.083 -37.883 1.00 77.19 122 VAL A CA 1
ATOM 986 C C . VAL A 1 122 ? 3.955 6.231 -36.845 1.00 77.19 122 VAL A C 1
ATOM 988 O O . VAL A 1 122 ? 4.884 7.005 -37.056 1.00 77.19 122 VAL A O 1
ATOM 991 N N . TYR A 1 123 ? 3.919 5.452 -35.761 1.00 65.25 123 TYR A N 1
ATOM 992 C CA . TYR A 1 123 ? 4.908 5.522 -34.679 1.00 65.25 123 TYR A CA 1
ATOM 993 C C . TYR A 1 123 ? 6.209 4.781 -35.005 1.00 65.25 123 TYR A C 1
ATOM 995 O O . TYR A 1 123 ? 7.264 5.166 -34.508 1.00 65.25 123 TYR A O 1
ATOM 1003 N N . MET A 1 124 ? 6.161 3.782 -35.892 1.00 62.41 124 MET A N 1
ATOM 1004 C CA . MET A 1 124 ? 7.364 3.108 -36.392 1.00 62.41 124 MET A CA 1
ATOM 1005 C C . MET A 1 124 ? 8.273 4.078 -37.159 1.00 62.41 124 MET A C 1
ATOM 1007 O O . MET A 1 124 ? 9.485 4.067 -36.963 1.00 62.41 124 MET A O 1
ATOM 1011 N N . TYR A 1 125 ? 7.697 4.953 -37.993 1.00 64.06 125 TYR A N 1
ATOM 1012 C CA . TYR A 1 125 ? 8.473 5.942 -38.750 1.00 64.06 125 TYR A CA 1
ATOM 1013 C C . TYR A 1 125 ? 9.159 6.963 -37.837 1.00 64.06 125 TYR A C 1
ATOM 1015 O O . TYR A 1 125 ? 10.323 7.280 -38.061 1.00 64.06 125 TYR A O 1
ATOM 1023 N N . ILE A 1 126 ? 8.471 7.435 -36.790 1.00 70.19 126 ILE A N 1
ATOM 1024 C CA . ILE A 1 126 ? 9.033 8.378 -35.810 1.00 70.19 126 ILE A CA 1
ATOM 1025 C C . ILE A 1 126 ? 10.178 7.729 -35.019 1.00 70.19 126 ILE A C 1
ATOM 1027 O O . ILE A 1 126 ? 11.221 8.353 -34.849 1.00 70.19 126 ILE A O 1
ATOM 1031 N N . PHE A 1 127 ? 10.015 6.476 -34.578 1.00 67.81 127 PHE A N 1
ATOM 1032 C CA . PHE A 1 127 ? 11.058 5.745 -33.849 1.00 67.81 127 PHE A CA 1
ATOM 1033 C C . PHE A 1 127 ? 12.310 5.501 -34.706 1.00 67.81 127 PHE A C 1
ATOM 1035 O O . PHE A 1 127 ? 13.421 5.728 -34.238 1.00 67.81 127 PHE A O 1
ATOM 1042 N N . ILE A 1 128 ? 12.138 5.112 -35.977 1.00 67.75 128 ILE A N 1
ATOM 1043 C CA . ILE A 1 128 ? 13.257 4.948 -36.918 1.00 67.75 128 ILE A CA 1
ATOM 1044 C C . ILE A 1 128 ? 13.962 6.289 -37.148 1.00 67.75 128 ILE A C 1
ATOM 1046 O O . ILE A 1 128 ? 15.179 6.352 -37.035 1.00 67.75 128 ILE A O 1
ATOM 1050 N N . LEU A 1 129 ? 13.220 7.370 -37.414 1.00 65.25 129 LEU A N 1
ATOM 1051 C CA . LEU A 1 129 ? 13.791 8.711 -37.608 1.00 65.25 129 LEU A CA 1
ATOM 1052 C C . LEU A 1 129 ? 14.592 9.202 -36.391 1.00 65.25 129 LEU A C 1
ATOM 1054 O O . LEU A 1 129 ? 15.636 9.819 -36.576 1.00 65.25 129 LEU A O 1
ATOM 1058 N N . LEU A 1 130 ? 14.139 8.901 -35.169 1.00 69.19 130 LEU A N 1
ATOM 1059 C CA . LEU A 1 130 ? 14.840 9.247 -33.926 1.00 69.19 130 LEU A CA 1
ATOM 1060 C C . LEU A 1 130 ? 16.131 8.449 -33.693 1.00 69.19 130 LEU A C 1
ATOM 1062 O O . LEU A 1 130 ? 16.983 8.933 -32.963 1.00 69.19 130 LEU A O 1
ATOM 1066 N N . GLN A 1 131 ? 16.305 7.266 -34.292 1.00 70.38 131 GLN A N 1
ATOM 1067 C CA . GLN A 1 131 ? 17.577 6.531 -34.212 1.00 70.38 131 GLN A CA 1
ATOM 1068 C C . GLN A 1 131 ? 18.651 7.036 -35.192 1.00 70.38 131 GLN A C 1
ATOM 1070 O O . GLN A 1 131 ? 19.812 6.653 -35.063 1.00 70.38 131 GLN A O 1
ATOM 1075 N N . PHE A 1 132 ? 18.287 7.875 -36.169 1.00 60.34 132 PHE A N 1
ATOM 1076 C CA . PHE A 1 132 ? 19.210 8.444 -37.164 1.00 60.34 132 PHE A CA 1
ATOM 1077 C C . PHE A 1 132 ? 19.630 9.899 -36.870 1.00 60.34 132 PHE A C 1
ATOM 1079 O O . PHE A 1 132 ? 20.282 10.520 -37.712 1.00 60.34 132 PHE A O 1
ATOM 1086 N N . ILE A 1 133 ? 19.267 10.438 -35.702 1.00 57.62 133 ILE A N 1
ATOM 1087 C CA . ILE A 1 133 ? 19.683 11.754 -35.182 1.00 57.62 133 ILE A CA 1
ATOM 1088 C C . ILE A 1 133 ? 20.536 11.523 -33.938 1.00 57.62 133 ILE A C 1
ATOM 1090 O O . ILE A 1 133 ? 21.585 12.194 -33.824 1.00 57.62 133 ILE A O 1
#

Radius of gyration: 24.43 Å; chains: 1; bounding box: 70×29×59 Å

Foldseek 3Di:
DDDDPDPLCVPVVVVLVVLVVLLVVLVVVPPDAQKDFDDPPDPDCPVQWQCPQVVVPPPPVVPPVDTGITHGNVGDDPVNVVVVVVSVVSNVVSVVVVVVSVVVVVVVDDDDPVVVVPDDPVVVVVVVVVVVD

Organism: NCBI:txid906689